Protein AF-X1DDZ6-F1 (afdb_monomer)

Structure (mmCIF, N/CA/C/O backbone):
data_AF-X1DDZ6-F1
#
_entry.id   AF-X1DDZ6-F1
#
loop_
_atom_site.group_PDB
_atom_site.id
_atom_site.type_symbol
_atom_site.label_atom_id
_atom_site.label_alt_id
_atom_site.label_comp_id
_atom_site.label_asym_id
_atom_site.label_entity_id
_atom_site.label_seq_id
_atom_site.pdbx_PDB_ins_code
_atom_site.Cartn_x
_atom_site.Cartn_y
_atom_site.Cartn_z
_atom_site.occupancy
_atom_site.B_iso_or_equiv
_atom_site.auth_seq_id
_atom_site.auth_comp_id
_atom_site.auth_asym_id
_atom_site.auth_atom_id
_atom_site.pdbx_PDB_model_num
ATOM 1 N N . ASN A 1 1 ? -0.898 -6.811 14.810 1.00 73.44 1 ASN A N 1
ATOM 2 C CA . ASN A 1 1 ? -1.294 -7.931 15.669 1.00 73.44 1 ASN A CA 1
ATOM 3 C C . ASN A 1 1 ? -2.444 -7.478 16.564 1.00 73.44 1 ASN A C 1
ATOM 5 O O . ASN A 1 1 ? -2.307 -6.422 17.171 1.00 73.44 1 ASN A O 1
ATOM 9 N N . ILE A 1 2 ? -3.571 -8.189 16.561 1.00 80.94 2 ILE A N 1
ATOM 10 C CA . ILE A 1 2 ? -4.698 -7.994 17.489 1.00 80.94 2 ILE A CA 1
ATOM 11 C C . ILE A 1 2 ? -4.825 -9.308 18.259 1.00 80.94 2 ILE A C 1
ATOM 13 O O . ILE A 1 2 ? -4.846 -10.362 17.632 1.00 80.94 2 ILE A O 1
ATOM 17 N N . ASP A 1 3 ? -4.828 -9.248 19.589 1.00 86.12 3 ASP A N 1
ATOM 18 C CA . ASP A 1 3 ? -4.951 -10.417 20.476 1.00 86.12 3 ASP A CA 1
ATOM 19 C C . ASP A 1 3 ? -3.938 -11.550 20.224 1.00 86.12 3 ASP A C 1
ATOM 21 O O . ASP A 1 3 ? -4.232 -12.728 20.400 1.00 86.12 3 ASP A O 1
ATOM 25 N N . GLY A 1 4 ? -2.717 -11.218 19.807 1.00 86.06 4 GLY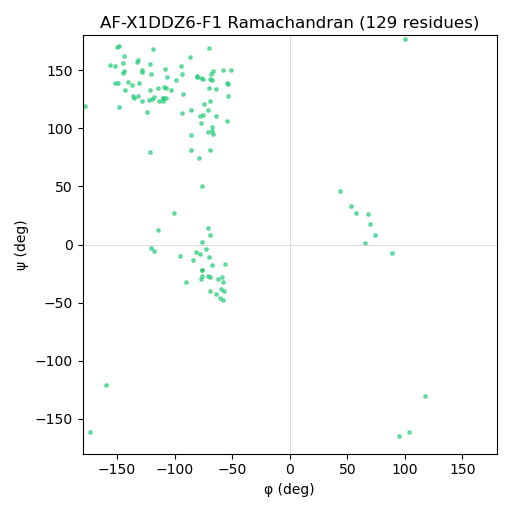 A N 1
ATOM 26 C CA . GLY A 1 4 ? -1.698 -12.216 19.469 1.00 86.06 4 GLY A CA 1
ATOM 27 C C . GLY A 1 4 ? -1.736 -12.670 18.007 1.00 86.06 4 GLY A C 1
ATOM 28 O O . GLY A 1 4 ? -0.786 -13.313 17.556 1.00 86.06 4 GLY A O 1
ATOM 29 N N . GLU A 1 5 ? -2.732 -12.262 17.211 1.00 84.50 5 GLU A N 1
ATOM 30 C CA . GLU A 1 5 ? -2.886 -12.666 15.810 1.00 84.50 5 GLU A CA 1
ATOM 31 C C . GLU A 1 5 ? -2.602 -11.561 14.776 1.00 84.50 5 GLU A C 1
ATOM 33 O O . GLU A 1 5 ? -3.064 -10.416 14.848 1.00 84.50 5 GLU A O 1
ATOM 38 N N . ASP A 1 6 ? -1.853 -11.921 13.731 1.00 82.88 6 ASP A N 1
ATOM 39 C CA . ASP A 1 6 ? -1.609 -11.050 12.581 1.00 82.88 6 ASP A CA 1
ATOM 40 C C . ASP A 1 6 ? -2.739 -11.173 11.556 1.00 82.88 6 ASP A C 1
ATOM 42 O O . ASP A 1 6 ? -2.716 -12.029 10.667 1.00 82.88 6 ASP A O 1
ATOM 46 N N . LEU A 1 7 ? -3.720 -10.275 11.669 1.00 82.81 7 LEU A N 1
ATOM 47 C CA . LEU A 1 7 ? -4.864 -10.203 10.755 1.00 82.81 7 LEU A CA 1
ATOM 48 C C . LEU A 1 7 ? -4.470 -9.723 9.348 1.00 82.81 7 LEU A C 1
ATOM 50 O O . LEU A 1 7 ? -4.961 -10.236 8.343 1.00 82.81 7 LEU A O 1
ATOM 54 N N . ILE A 1 8 ? -3.569 -8.739 9.276 1.00 85.62 8 ILE A N 1
ATOM 55 C CA . ILE A 1 8 ? -3.038 -8.153 8.042 1.00 85.62 8 ILE A CA 1
ATOM 56 C C . ILE A 1 8 ? -1.528 -8.032 8.220 1.00 85.62 8 ILE A C 1
ATOM 58 O O . ILE A 1 8 ? -1.064 -7.452 9.199 1.00 85.62 8 ILE A O 1
ATOM 62 N N . SER A 1 9 ? -0.769 -8.591 7.283 1.00 83.31 9 SER A N 1
ATOM 63 C CA . SER A 1 9 ? 0.688 -8.537 7.293 1.00 83.31 9 SER A CA 1
ATOM 64 C C . SER A 1 9 ? 1.204 -8.549 5.864 1.00 83.31 9 SER A C 1
ATOM 66 O O . SER A 1 9 ? 0.678 -9.278 5.015 1.00 83.31 9 SER A O 1
ATOM 68 N N . ASP A 1 10 ? 2.217 -7.730 5.605 1.00 85.12 10 ASP A N 1
ATOM 69 C CA . ASP A 1 10 ? 2.905 -7.738 4.326 1.00 85.12 10 ASP A CA 1
ATOM 70 C C . ASP A 1 10 ? 3.698 -9.044 4.172 1.00 85.12 10 ASP A C 1
ATOM 72 O O . ASP A 1 10 ? 4.229 -9.587 5.143 1.00 85.12 10 ASP A O 1
ATOM 76 N N . PRO A 1 11 ? 3.822 -9.573 2.947 1.00 82.31 11 PRO A N 1
ATOM 77 C CA . PRO A 1 11 ? 4.400 -10.892 2.728 1.00 82.31 11 PRO A CA 1
ATOM 78 C C . PRO A 1 11 ? 5.927 -10.924 2.938 1.00 82.31 11 PRO A C 1
ATOM 80 O O . PRO A 1 11 ? 6.524 -11.997 2.876 1.00 82.31 11 PRO A O 1
ATOM 83 N N . GLY A 1 12 ? 6.566 -9.781 3.205 1.00 78.56 12 GLY A N 1
ATOM 84 C CA . GLY A 1 12 ? 8.011 -9.639 3.374 1.00 78.56 12 GLY A CA 1
ATOM 85 C C . GLY A 1 12 ? 8.674 -9.008 2.150 1.00 78.56 12 GLY A C 1
ATOM 86 O O . GLY A 1 12 ? 8.023 -8.358 1.339 1.00 78.56 12 GLY A O 1
ATOM 87 N N . THR A 1 13 ? 9.989 -9.177 2.017 1.00 67.56 13 THR A N 1
ATOM 88 C CA . THR A 1 13 ? 10.800 -8.434 1.031 1.00 67.56 13 THR A CA 1
ATOM 89 C C . THR A 1 13 ? 11.492 -9.319 -0.011 1.00 67.56 13 THR A C 1
ATOM 91 O O . THR A 1 13 ? 12.087 -8.787 -0.951 1.00 67.56 13 THR A O 1
ATOM 94 N N . TYR A 1 14 ? 11.408 -10.654 0.129 1.00 71.62 14 TYR A N 1
ATOM 95 C CA . TYR A 1 14 ? 12.023 -11.655 -0.764 1.00 71.62 14 TYR A CA 1
ATOM 96 C C . TYR A 1 14 ? 13.472 -11.289 -1.158 1.00 71.62 14 TYR A C 1
ATOM 98 O O . TYR A 1 14 ? 13.859 -11.279 -2.329 1.00 71.62 14 TYR A O 1
ATOM 106 N N . VAL A 1 15 ? 14.271 -10.893 -0.163 1.00 69.25 15 VAL A N 1
ATOM 107 C CA . VAL A 1 15 ? 15.664 -10.446 -0.329 1.00 69.25 15 VAL A CA 1
ATOM 108 C C . VAL A 1 15 ? 16.658 -11.618 -0.315 1.00 69.25 15 VAL A C 1
ATOM 110 O O . VAL A 1 15 ? 16.347 -12.715 0.147 1.00 69.25 15 VAL A O 1
ATOM 113 N N . TYR A 1 16 ? 17.868 -11.364 -0.835 1.00 62.94 16 TYR A N 1
ATOM 114 C CA . TYR A 1 16 ? 19.034 -12.270 -0.831 1.00 62.94 16 TYR A CA 1
ATOM 115 C C . TYR A 1 16 ? 18.926 -13.544 -1.685 1.00 62.94 16 TYR A C 1
ATOM 117 O O . TYR A 1 16 ? 19.602 -14.536 -1.433 1.00 62.94 16 TYR A O 1
ATOM 125 N N . THR A 1 17 ? 18.112 -13.528 -2.741 1.00 64.56 17 THR A N 1
ATOM 126 C CA . THR A 1 17 ? 18.050 -14.616 -3.735 1.00 64.56 17 THR A CA 1
ATOM 127 C C . THR A 1 17 ? 18.127 -14.027 -5.146 1.00 64.56 17 THR A C 1
ATOM 129 O O . THR A 1 17 ? 17.482 -13.003 -5.390 1.00 64.56 17 THR A O 1
ATOM 132 N N . PRO A 1 18 ? 18.872 -14.629 -6.098 1.00 74.44 18 PRO A N 1
ATOM 133 C CA . PRO A 1 18 ? 19.007 -14.123 -7.468 1.00 74.44 18 PRO A CA 1
ATOM 134 C C . PRO A 1 18 ? 17.755 -14.411 -8.319 1.00 74.44 18 PRO A C 1
ATOM 136 O O . PRO A 1 18 ? 17.840 -14.938 -9.422 1.00 74.44 18 PRO A O 1
ATOM 139 N N . LEU A 1 19 ? 16.568 -14.070 -7.810 1.00 86.12 19 LEU A N 1
ATOM 140 C CA . LEU A 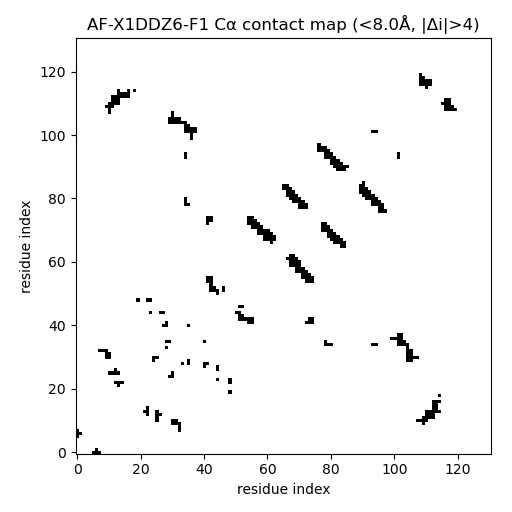1 19 ? 15.282 -14.252 -8.488 1.00 86.12 19 LEU A CA 1
ATOM 141 C C . LEU A 1 19 ? 14.571 -12.893 -8.638 1.00 86.12 19 LEU A C 1
ATOM 143 O O . LEU A 1 19 ? 13.666 -12.578 -7.861 1.00 86.12 19 LEU A O 1
ATOM 147 N N . PRO A 1 20 ? 14.957 -12.070 -9.635 1.00 86.25 20 PRO A N 1
ATOM 148 C CA . PRO A 1 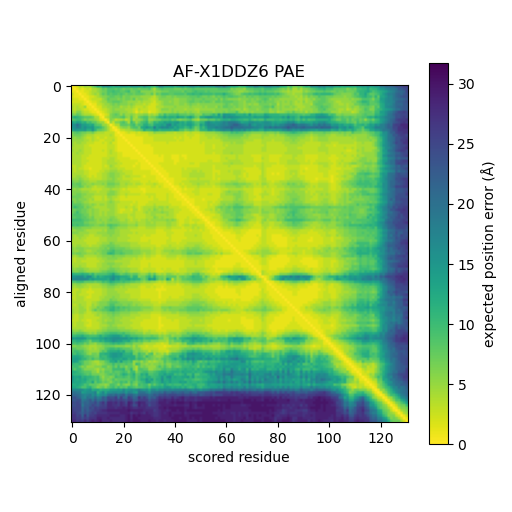20 ? 14.429 -10.715 -9.815 1.00 86.25 20 PRO A CA 1
ATOM 149 C C . PRO A 1 20 ? 12.909 -10.646 -9.971 1.00 86.25 20 PRO A C 1
ATOM 151 O O . PRO A 1 20 ? 12.275 -9.767 -9.393 1.00 86.25 20 PRO A O 1
ATOM 154 N N . ALA A 1 21 ? 12.321 -11.592 -10.710 1.00 87.75 21 ALA A N 1
ATOM 155 C CA . ALA A 1 21 ? 10.876 -11.656 -10.919 1.00 87.75 21 ALA A CA 1
ATOM 156 C C . ALA A 1 21 ? 10.125 -11.817 -9.592 1.00 87.75 21 ALA A C 1
ATOM 158 O O . ALA A 1 21 ? 9.207 -11.055 -9.304 1.00 87.75 21 ALA A O 1
ATOM 159 N N . ARG A 1 22 ? 10.592 -12.734 -8.736 1.00 85.75 22 ARG A N 1
ATOM 160 C CA . ARG A 1 22 ? 10.027 -12.939 -7.402 1.00 85.75 22 ARG A CA 1
ATOM 161 C C . ARG A 1 22 ? 10.208 -11.716 -6.522 1.00 85.75 22 ARG A C 1
ATOM 163 O O . ARG A 1 22 ? 9.263 -11.282 -5.888 1.00 85.75 22 ARG A O 1
ATOM 170 N N . ARG A 1 23 ? 11.376 -11.076 -6.539 1.00 87.44 23 ARG A N 1
ATOM 171 C CA . ARG A 1 23 ? 11.561 -9.830 -5.787 1.00 87.44 23 ARG A CA 1
ATOM 172 C C . ARG A 1 23 ? 10.590 -8.731 -6.236 1.00 87.44 23 ARG A C 1
ATOM 174 O O . ARG A 1 23 ? 10.073 -7.998 -5.398 1.00 87.44 23 ARG A O 1
ATOM 181 N N . ASN A 1 24 ? 10.306 -8.632 -7.533 1.00 89.81 24 ASN A N 1
ATOM 182 C CA . ASN A 1 24 ? 9.316 -7.688 -8.047 1.00 89.81 24 ASN A CA 1
ATOM 183 C C . ASN A 1 24 ? 7.874 -8.047 -7.655 1.00 89.81 24 ASN A C 1
ATOM 185 O O . ASN A 1 24 ? 7.079 -7.129 -7.488 1.00 89.81 24 ASN A O 1
ATOM 189 N N . GLU A 1 25 ? 7.541 -9.326 -7.433 1.00 89.50 25 GLU A N 1
ATOM 190 C CA . GLU A 1 25 ? 6.254 -9.701 -6.827 1.00 89.50 25 GLU A CA 1
ATOM 191 C C . GLU A 1 25 ? 6.115 -9.041 -5.450 1.00 89.50 25 GLU A C 1
ATOM 193 O O . GLU A 1 25 ? 5.122 -8.373 -5.210 1.00 89.50 25 GLU A O 1
ATOM 198 N N . TYR A 1 26 ? 7.127 -9.104 -4.581 1.00 88.75 26 TYR A N 1
ATOM 199 C CA . TYR A 1 26 ? 7.053 -8.530 -3.227 1.00 88.75 26 TYR A CA 1
ATOM 200 C C . TYR A 1 26 ? 7.199 -6.999 -3.193 1.00 88.75 26 TYR A C 1
ATOM 202 O O . TYR A 1 26 ? 6.660 -6.372 -2.294 1.00 88.75 26 TYR A O 1
ATOM 210 N N . ARG A 1 27 ? 7.885 -6.384 -4.170 1.00 88.44 27 ARG A N 1
ATOM 211 C CA . ARG A 1 27 ? 7.958 -4.911 -4.327 1.00 88.44 27 ARG A CA 1
ATOM 212 C C . ARG A 1 27 ? 6.686 -4.298 -4.912 1.00 88.44 27 ARG A C 1
ATOM 214 O O . ARG A 1 27 ? 6.494 -3.089 -4.821 1.00 88.44 27 ARG A O 1
ATOM 221 N N . SER A 1 28 ? 5.885 -5.102 -5.602 1.00 91.12 28 SER A N 1
ATOM 222 C CA . SER A 1 28 ? 4.668 -4.646 -6.259 1.00 91.12 28 SER A CA 1
ATOM 223 C C . SER A 1 28 ? 3.625 -4.232 -5.229 1.00 91.12 28 SER A C 1
ATOM 225 O O . SER A 1 28 ? 3.381 -4.935 -4.247 1.00 91.12 28 SER A O 1
ATOM 227 N N . VAL A 1 29 ? 2.886 -3.164 -5.530 1.00 90.25 29 VAL A N 1
ATOM 228 C CA . VAL A 1 29 ? 1.692 -2.752 -4.774 1.00 90.25 29 VAL A CA 1
ATOM 229 C C . VAL A 1 29 ? 0.647 -3.874 -4.687 1.00 90.25 29 VAL A C 1
ATOM 231 O O . VAL A 1 29 ? -0.254 -3.846 -3.846 1.00 90.25 29 VAL A O 1
ATOM 234 N N . LYS A 1 30 ? 0.753 -4.897 -5.549 1.00 91.38 30 LYS A N 1
ATOM 235 C CA . LYS A 1 30 ? -0.096 -6.089 -5.515 1.00 91.38 30 LYS A CA 1
ATOM 236 C C . LYS A 1 30 ? -0.005 -6.846 -4.191 1.00 91.38 30 LYS A C 1
ATOM 238 O O . LYS A 1 30 ? -0.995 -7.459 -3.788 1.00 91.38 30 LYS A O 1
ATOM 243 N N . SER A 1 31 ? 1.131 -6.733 -3.523 1.00 89.25 31 SER A N 1
ATOM 244 C CA . SER A 1 31 ? 1.526 -7.532 -2.363 1.00 89.25 31 SER A CA 1
ATOM 245 C C . SER A 1 31 ? 1.227 -6.875 -1.030 1.00 89.25 31 SER A C 1
ATOM 247 O O . SER A 1 31 ? 1.311 -7.536 -0.003 1.00 89.25 31 SER A O 1
ATOM 249 N N . HIS A 1 32 ? 0.841 -5.602 -1.051 1.00 88.81 32 HIS A N 1
ATOM 250 C CA . HIS A 1 32 ? 0.618 -4.806 0.144 1.00 88.81 32 HIS A CA 1
ATOM 251 C C . HIS A 1 32 ? -0.870 -4.547 0.369 1.00 88.81 32 HIS A C 1
ATOM 253 O O . HIS A 1 32 ? -1.669 -4.458 -0.573 1.00 88.81 32 HIS A O 1
ATOM 259 N N . PHE A 1 33 ? -1.245 -4.381 1.635 1.00 90.38 33 PHE A N 1
ATOM 260 C CA . PHE A 1 33 ? -2.599 -3.996 2.022 1.00 90.38 33 PHE A CA 1
ATOM 261 C C . PHE A 1 33 ? -2.815 -2.486 1.836 1.00 90.38 33 PHE A C 1
ATOM 263 O O . PHE A 1 33 ? -2.850 -1.709 2.785 1.00 90.38 33 PHE A O 1
ATOM 270 N N . THR A 1 34 ? -2.955 -2.048 0.588 1.00 89.81 34 THR A N 1
ATOM 271 C CA . THR A 1 34 ? -3.022 -0.628 0.198 1.00 89.81 34 THR A CA 1
ATOM 272 C C . THR A 1 34 ? -3.994 -0.435 -0.973 1.00 89.81 34 THR A C 1
ATOM 274 O O . THR A 1 34 ? -4.151 -1.377 -1.765 1.00 89.81 34 THR A O 1
ATOM 277 N N . PRO A 1 35 ? -4.687 0.718 -1.114 1.00 90.94 35 PRO A N 1
ATOM 278 C CA . PRO A 1 35 ? -5.577 0.911 -2.245 1.00 90.94 35 PRO A CA 1
ATOM 279 C C . PRO A 1 35 ? -4.762 1.030 -3.526 1.00 90.94 35 PRO A C 1
ATOM 281 O O . PRO A 1 35 ? -3.694 1.650 -3.557 1.00 90.94 35 PRO A O 1
ATOM 284 N N . ARG A 1 36 ? -5.286 0.457 -4.609 1.00 91.44 36 ARG A N 1
ATOM 285 C CA . ARG A 1 36 ? -4.628 0.486 -5.916 1.00 91.44 36 ARG A CA 1
ATOM 286 C C . ARG A 1 36 ? -5.625 0.421 -7.060 1.00 91.44 36 ARG A C 1
ATOM 288 O O . ARG A 1 36 ? -6.679 -0.207 -6.950 1.00 91.44 36 ARG A O 1
ATOM 295 N N . PHE A 1 37 ? -5.227 0.965 -8.203 1.00 90.88 37 PHE A N 1
ATOM 296 C CA . PHE A 1 37 ? -5.907 0.678 -9.459 1.00 90.88 37 PHE A CA 1
ATOM 297 C C . PHE A 1 37 ? -5.502 -0.702 -9.999 1.00 90.88 37 PHE A C 1
ATOM 299 O O . PHE A 1 37 ? -4.332 -1.090 -9.893 1.00 90.88 37 PHE A O 1
ATOM 306 N N . PRO A 1 38 ? -6.429 -1.451 -10.621 1.00 89.06 38 PRO A N 1
ATOM 307 C CA . PRO A 1 38 ? -6.106 -2.716 -11.270 1.00 89.06 38 PRO A CA 1
ATOM 308 C C . PRO A 1 38 ? -4.968 -2.579 -12.293 1.00 89.06 38 PRO A C 1
ATOM 310 O O . PRO A 1 38 ? -5.007 -1.737 -13.189 1.00 89.06 38 PRO A O 1
ATOM 313 N N . GLY A 1 39 ? -3.946 -3.431 -12.164 1.00 88.38 39 GLY A N 1
ATOM 314 C CA . GLY A 1 39 ? -2.844 -3.518 -13.127 1.00 88.38 39 GLY A CA 1
ATOM 315 C C . GLY A 1 39 ? -1.895 -2.315 -13.155 1.00 88.38 39 GLY A C 1
ATOM 316 O O . GLY A 1 39 ? -1.177 -2.152 -14.141 1.00 88.38 39 GLY A O 1
ATOM 317 N N . LYS A 1 40 ? -1.890 -1.468 -12.118 1.00 89.12 40 LYS A N 1
ATOM 318 C CA . LYS A 1 40 ? -1.013 -0.293 -12.037 1.00 89.12 40 LYS A CA 1
ATOM 319 C C . LYS A 1 40 ? -0.117 -0.355 -10.808 1.00 89.12 40 LYS A C 1
ATOM 321 O O . LYS A 1 40 ? -0.598 -0.616 -9.712 1.00 89.12 40 LYS A O 1
ATOM 326 N N . GLU A 1 41 ? 1.164 -0.087 -11.027 1.00 91.94 41 GLU A N 1
ATOM 327 C CA . GLU A 1 41 ? 2.139 0.178 -9.972 1.00 91.94 41 GLU A CA 1
ATOM 328 C C . GLU A 1 41 ? 2.238 1.691 -9.737 1.00 91.94 41 GLU A C 1
ATOM 330 O O . GLU A 1 41 ? 2.097 2.460 -10.696 1.00 91.94 41 GLU A O 1
ATOM 335 N N . PRO A 1 42 ? 2.481 2.132 -8.493 1.00 90.12 42 PRO A N 1
ATOM 336 C CA . PRO A 1 42 ? 2.730 3.536 -8.193 1.00 90.12 42 PRO A CA 1
ATOM 337 C C . PRO A 1 42 ? 4.099 4.017 -8.705 1.00 90.12 42 PRO A C 1
ATOM 339 O O . PRO A 1 42 ? 4.214 5.194 -9.021 1.00 90.12 42 PRO A O 1
ATOM 342 N N . ALA A 1 43 ? 5.089 3.123 -8.835 1.00 89.50 43 ALA A N 1
ATOM 343 C CA . ALA A 1 43 ? 6.444 3.411 -9.324 1.00 89.50 43 ALA A CA 1
ATOM 344 C C . ALA A 1 43 ? 6.899 2.381 -10.378 1.00 89.50 43 ALA A C 1
ATOM 346 O O . ALA A 1 43 ? 6.402 1.249 -10.400 1.00 89.50 43 ALA A O 1
ATOM 347 N N . ASP A 1 44 ? 7.856 2.743 -11.240 1.00 90.25 44 ASP A N 1
ATOM 348 C CA . ASP A 1 44 ? 8.379 1.845 -12.276 1.00 90.25 44 ASP A CA 1
ATOM 349 C C . ASP A 1 44 ? 9.322 0.761 -11.712 1.00 90.25 44 ASP A C 1
ATOM 351 O O . ASP A 1 44 ? 10.449 1.018 -11.279 1.00 90.25 44 ASP A O 1
ATOM 355 N N . LEU A 1 45 ? 8.865 -0.495 -11.760 1.00 90.44 45 LEU A N 1
ATOM 356 C CA . LEU A 1 45 ? 9.635 -1.676 -11.350 1.00 90.44 45 LEU A CA 1
ATOM 357 C C . LEU A 1 45 ? 10.682 -2.124 -12.391 1.00 90.44 45 LEU A C 1
ATOM 359 O O . LEU A 1 45 ? 11.476 -3.027 -12.102 1.00 90.44 45 LEU A O 1
ATOM 363 N N . SER A 1 46 ? 10.685 -1.535 -13.591 1.00 90.38 46 SER A N 1
ATOM 364 C CA . SER A 1 46 ? 11.589 -1.878 -14.696 1.00 90.38 46 SER A CA 1
ATOM 365 C C . SER A 1 46 ? 12.950 -1.180 -14.623 1.00 90.38 46 SER A C 1
ATOM 367 O O . SER A 1 46 ? 13.905 -1.644 -15.244 1.00 90.38 46 SER A O 1
ATOM 369 N N . LEU A 1 47 ? 13.096 -0.158 -13.771 1.00 90.56 47 LEU A N 1
ATOM 370 C CA . LEU A 1 47 ? 14.345 0.594 -13.549 1.00 90.56 47 LEU A CA 1
ATOM 371 C C . LEU A 1 47 ? 15.454 -0.208 -12.847 1.00 90.56 47 LEU A C 1
ATOM 373 O O . LEU A 1 47 ? 16.495 0.331 -12.465 1.00 90.56 47 LEU A O 1
ATOM 377 N N . GLY A 1 48 ? 15.227 -1.504 -12.670 1.00 88.75 48 GLY A N 1
ATOM 378 C CA . GLY A 1 48 ? 16.11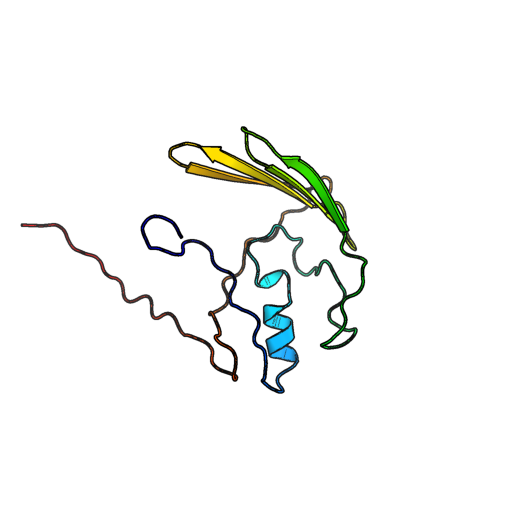4 -2.424 -12.001 1.00 88.75 48 GLY A CA 1
ATOM 379 C C . GLY A 1 48 ? 15.696 -2.715 -10.565 1.00 88.75 48 GLY A C 1
ATOM 380 O O . GLY A 1 48 ? 14.722 -2.218 -9.997 1.00 88.75 48 GLY A O 1
ATOM 381 N N . LEU A 1 49 ? 16.471 -3.604 -9.965 1.00 86.94 49 LEU A N 1
ATOM 382 C CA . LEU A 1 49 ? 16.210 -4.142 -8.640 1.00 86.94 49 LEU A CA 1
ATOM 383 C C . LE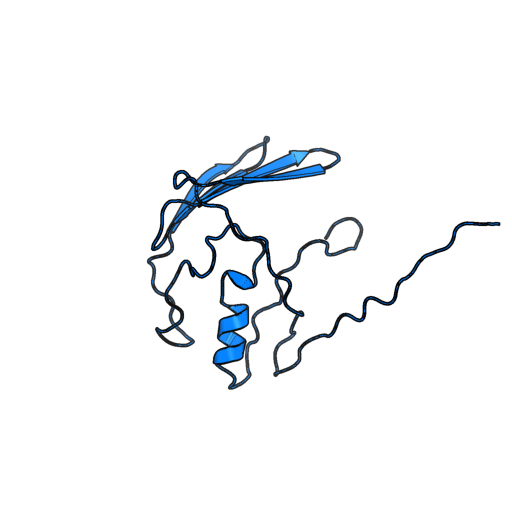U A 1 49 ? 16.556 -3.162 -7.506 1.00 86.94 49 LEU A C 1
ATOM 385 O O . LEU A 1 49 ? 16.045 -3.291 -6.396 1.00 86.94 49 LEU A O 1
ATOM 389 N N . PHE A 1 50 ? 17.421 -2.190 -7.765 1.00 86.50 50 PHE A N 1
ATOM 390 C CA . PHE A 1 50 ? 17.950 -1.276 -6.747 1.00 86.50 50 PHE A CA 1
ATOM 391 C C . PHE A 1 50 ? 17.506 0.171 -6.957 1.00 86.50 50 PHE A C 1
ATOM 393 O O . PHE A 1 50 ? 18.033 1.076 -6.321 1.00 86.50 50 PHE A O 1
ATOM 400 N N . ARG A 1 51 ? 16.526 0.384 -7.840 1.00 87.56 51 ARG A N 1
ATOM 401 C CA . ARG A 1 51 ? 15.957 1.693 -8.133 1.00 87.56 51 ARG A CA 1
ATOM 402 C C . ARG A 1 51 ? 14.440 1.591 -8.226 1.00 87.56 51 ARG A C 1
ATOM 404 O O . ARG A 1 51 ? 13.906 0.648 -8.807 1.00 87.56 51 ARG A O 1
ATOM 411 N N . LEU A 1 52 ? 13.775 2.566 -7.629 1.00 86.56 52 LEU A N 1
ATOM 412 C CA . LEU A 1 52 ? 12.413 2.978 -7.938 1.00 86.56 52 LEU A CA 1
ATOM 413 C C . LEU A 1 52 ? 12.512 4.443 -8.359 1.00 86.56 52 LEU A C 1
ATOM 415 O O . LEU A 1 52 ? 13.412 5.152 -7.898 1.00 86.56 52 LEU A O 1
ATOM 419 N N . ASP A 1 53 ? 11.657 4.876 -9.276 1.00 88.81 53 ASP A N 1
ATOM 420 C CA . ASP A 1 53 ? 11.521 6.306 -9.518 1.00 88.81 53 ASP A CA 1
ATOM 421 C C . ASP A 1 53 ? 10.840 6.992 -8.326 1.00 88.81 53 ASP A C 1
ATOM 423 O O . ASP A 1 53 ? 10.320 6.356 -7.410 1.00 88.81 53 ASP A O 1
ATOM 427 N N . ASP A 1 54 ? 10.870 8.316 -8.352 1.00 89.00 54 ASP A N 1
ATOM 428 C CA . ASP A 1 54 ? 10.241 9.170 -7.351 1.00 89.00 54 ASP A CA 1
ATOM 429 C C . ASP A 1 54 ? 8.890 9.710 -7.865 1.00 89.00 54 ASP A C 1
ATOM 431 O O . ASP A 1 54 ? 8.468 10.813 -7.520 1.00 89.00 54 ASP A O 1
ATOM 435 N N . THR A 1 55 ? 8.225 8.970 -8.767 1.00 89.69 55 THR A N 1
ATOM 436 C CA . THR A 1 55 ? 6.922 9.383 -9.321 1.00 89.69 55 THR A CA 1
ATOM 437 C C . THR A 1 55 ? 5.786 9.141 -8.338 1.00 89.69 55 THR A C 1
ATOM 439 O O . THR A 1 55 ? 4.815 9.895 -8.331 1.00 89.69 55 THR A O 1
ATOM 442 N N . ALA A 1 56 ? 5.932 8.131 -7.477 1.00 91.19 56 ALA A N 1
ATOM 443 C CA . ALA A 1 56 ? 5.027 7.876 -6.373 1.00 91.19 56 ALA A CA 1
ATOM 444 C C . ALA A 1 56 ? 5.202 8.949 -5.290 1.00 91.19 56 ALA A C 1
ATOM 446 O O . ALA A 1 56 ? 6.249 9.050 -4.652 1.00 91.19 56 ALA A O 1
ATOM 447 N N . LYS A 1 57 ? 4.158 9.737 -5.062 1.00 93.38 57 LYS A N 1
ATOM 448 C CA . LYS A 1 57 ? 4.091 10.791 -4.051 1.00 93.38 57 LYS A CA 1
ATOM 449 C C . LYS A 1 57 ? 2.946 10.521 -3.091 1.00 93.38 57 LYS A C 1
ATOM 451 O O . LYS A 1 57 ? 1.980 9.840 -3.431 1.00 93.38 57 LYS A O 1
ATOM 456 N N . ALA A 1 58 ? 3.053 11.063 -1.888 1.00 94.69 58 ALA A N 1
ATOM 457 C CA . ALA A 1 58 ? 2.030 10.922 -0.871 1.00 94.69 58 ALA A CA 1
ATOM 458 C C . ALA A 1 58 ? 1.920 12.182 -0.022 1.00 94.69 58 ALA A C 1
ATOM 460 O O . ALA A 1 58 ? 2.867 12.958 0.100 1.00 94.69 58 ALA A O 1
ATOM 461 N N . GLU A 1 59 ? 0.750 12.352 0.573 1.00 97.44 59 GLU A N 1
ATOM 462 C CA . GLU A 1 59 ? 0.430 13.455 1.459 1.00 97.44 59 GLU A CA 1
ATOM 463 C C . GLU A 1 59 ? -0.474 12.954 2.585 1.00 97.44 59 GLU A C 1
ATOM 465 O O . GLU A 1 59 ? -1.454 12.239 2.350 1.00 97.44 59 GLU A O 1
ATOM 470 N N . CYS A 1 60 ? -0.132 13.336 3.813 1.00 98.12 60 CYS A N 1
ATOM 471 C CA . CYS A 1 60 ? -1.003 13.187 4.968 1.00 98.12 60 CYS A CA 1
ATOM 472 C C . CYS A 1 60 ? -1.926 14.407 5.021 1.00 98.12 60 CYS A C 1
ATOM 474 O O . CYS A 1 60 ? -1.447 15.527 5.179 1.00 98.12 60 CYS A O 1
ATOM 476 N N . LEU A 1 61 ? -3.229 14.190 4.857 1.00 98.19 61 LEU A N 1
ATOM 477 C CA . LEU A 1 61 ? -4.241 15.250 4.868 1.00 98.19 61 LEU A CA 1
ATOM 478 C C . LEU A 1 61 ? -4.781 15.490 6.280 1.00 98.19 61 LEU A C 1
ATOM 480 O O . LEU A 1 61 ? -5.138 16.612 6.626 1.00 98.19 61 LEU A O 1
ATOM 484 N N . TYR A 1 62 ? -4.836 14.433 7.090 1.00 98.38 62 TYR A N 1
ATOM 485 C CA . TYR A 1 62 ? -5.237 14.486 8.489 1.00 98.38 62 TYR A CA 1
ATOM 486 C C . TYR A 1 62 ? -4.555 13.367 9.274 1.00 98.38 62 TYR A C 1
ATOM 488 O O . TYR A 1 62 ? -4.481 12.226 8.812 1.00 98.38 62 TYR A O 1
ATOM 496 N N . PHE A 1 63 ? -4.105 13.687 10.481 1.00 97.81 63 PHE A N 1
ATOM 497 C CA . PHE A 1 63 ? -3.671 12.714 11.473 1.00 97.81 63 PHE A CA 1
ATOM 498 C C . PHE A 1 63 ? -3.985 13.269 12.861 1.00 97.81 63 PHE A C 1
ATOM 500 O O . PHE A 1 63 ? -3.478 14.331 13.226 1.00 97.81 63 PHE A O 1
ATOM 507 N N . GLY A 1 64 ? -4.834 12.579 13.613 1.00 96.31 64 GLY A N 1
ATOM 508 C CA . GLY A 1 64 ? -5.330 13.062 14.897 1.00 96.31 64 GLY A CA 1
ATOM 509 C C . GLY A 1 64 ? -6.169 12.023 15.630 1.00 96.31 64 GLY A C 1
ATOM 510 O O . GLY A 1 64 ? -6.098 10.831 15.337 1.00 96.31 64 GLY A O 1
ATOM 511 N N . GLU A 1 65 ? -6.963 12.485 16.594 1.00 94.19 65 GLU A N 1
ATOM 512 C CA . GLU A 1 65 ? -7.758 11.616 17.473 1.00 94.19 65 GLU A CA 1
ATOM 513 C C . GLU A 1 65 ? -8.802 10.783 16.716 1.00 94.19 65 GLU A C 1
ATOM 515 O O . GLU A 1 65 ? -9.086 9.656 17.110 1.00 94.19 65 GLU A O 1
ATOM 520 N N . GLU A 1 66 ? -9.325 11.289 15.596 1.00 91.12 66 GLU A N 1
ATOM 521 C CA . GLU A 1 66 ? -10.303 10.571 14.764 1.00 91.12 66 GLU A CA 1
ATOM 522 C C . GLU A 1 66 ? -9.642 9.548 13.819 1.00 91.12 66 GLU A C 1
ATOM 524 O O . GLU A 1 66 ? -10.321 8.760 13.157 1.00 91.12 66 GLU A O 1
ATOM 529 N N . GLY A 1 67 ? -8.306 9.529 13.765 1.00 96.44 67 GLY A N 1
ATOM 530 C CA . GLY A 1 67 ? -7.517 8.609 12.957 1.00 96.44 67 GLY A CA 1
ATOM 531 C C . GLY A 1 67 ? -6.674 9.315 11.899 1.00 96.44 67 GLY A C 1
ATOM 532 O O . GLY A 1 67 ? -5.914 10.237 12.196 1.00 96.44 67 GLY A O 1
ATOM 533 N N . PHE A 1 68 ? -6.752 8.839 10.657 1.00 98.25 68 PHE A N 1
ATOM 534 C CA . PHE A 1 68 ? -5.862 9.245 9.569 1.00 98.25 68 PHE A CA 1
ATOM 535 C C . PHE A 1 68 ? -6.603 9.394 8.243 1.00 98.25 68 PHE A C 1
ATOM 537 O O . PHE A 1 68 ? -7.405 8.536 7.875 1.00 98.25 68 PHE A O 1
ATOM 544 N N . VAL A 1 69 ? -6.246 10.425 7.477 1.00 98.25 69 VAL A N 1
ATOM 545 C CA . VAL A 1 69 ? -6.575 10.549 6.055 1.00 98.25 69 VAL A CA 1
ATOM 546 C C . VAL A 1 69 ? -5.296 10.838 5.288 1.00 98.25 69 VAL A C 1
ATOM 548 O O . VAL A 1 69 ? -4.613 11.832 5.535 1.00 98.25 69 VAL A O 1
ATOM 551 N N . GLY A 1 70 ? -4.995 9.993 4.312 1.00 97.62 70 GLY A N 1
ATOM 552 C CA . GLY A 1 70 ? -3.875 10.193 3.408 1.00 97.62 70 GLY A CA 1
ATOM 553 C C . GLY A 1 70 ? -4.281 10.000 1.965 1.00 97.62 70 GLY A C 1
ATOM 554 O O . GLY A 1 70 ? -5.262 9.319 1.654 1.00 97.62 70 GLY A O 1
ATOM 555 N N . ARG A 1 71 ? -3.477 10.570 1.076 1.00 96.00 71 ARG A N 1
ATOM 556 C CA . ARG A 1 71 ? -3.534 10.263 -0.346 1.00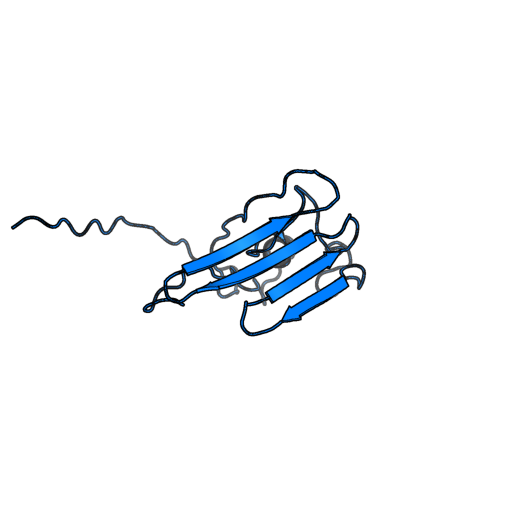 96.00 71 ARG A CA 1
ATOM 557 C C . ARG A 1 71 ? -2.164 9.909 -0.880 1.00 96.00 71 ARG A C 1
ATOM 559 O O . ARG A 1 71 ? -1.156 10.450 -0.432 1.00 96.00 71 ARG A O 1
ATOM 566 N N . HIS A 1 72 ? -2.140 9.034 -1.871 1.00 93.75 72 HIS A N 1
ATOM 567 C CA . HIS A 1 72 ? -0.963 8.801 -2.696 1.00 93.75 72 HIS 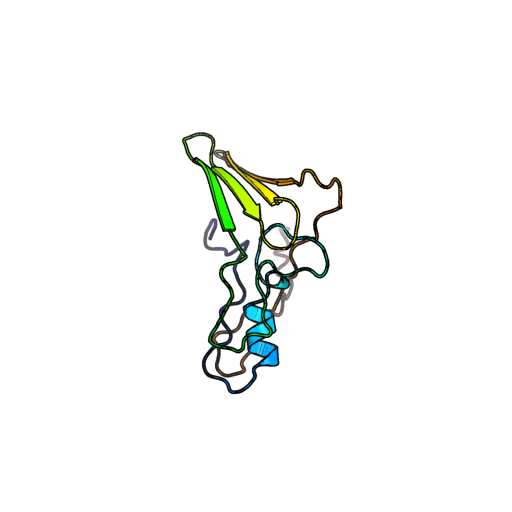A CA 1
ATOM 568 C C . HIS A 1 72 ? -1.325 8.898 -4.170 1.00 93.75 72 HIS A C 1
ATOM 570 O O . HIS A 1 72 ? -2.465 8.652 -4.570 1.00 93.75 72 HIS A O 1
ATOM 576 N N . TRP A 1 73 ? -0.361 9.308 -4.978 1.00 91.50 73 TRP A N 1
ATOM 577 C CA . TRP A 1 73 ? -0.499 9.389 -6.422 1.00 91.50 73 TRP A CA 1
ATOM 578 C C . TRP A 1 73 ? 0.814 9.011 -7.094 1.00 91.50 73 TRP A C 1
ATOM 580 O O . TRP A 1 73 ? 1.874 8.986 -6.481 1.00 91.50 73 TRP A O 1
ATOM 590 N N . GLY A 1 74 ? 0.718 8.700 -8.375 1.00 85.94 74 GLY A N 1
ATOM 591 C CA . GLY A 1 74 ? 1.848 8.390 -9.240 1.00 85.94 74 GLY A CA 1
ATOM 592 C C . GLY A 1 74 ? 1.391 8.600 -10.673 1.00 85.94 74 GLY A C 1
ATOM 593 O O . GLY A 1 74 ? 0.842 9.647 -11.004 1.00 85.94 74 GLY A O 1
ATOM 594 N N . ASN A 1 75 ? 1.459 7.564 -11.504 1.00 69.94 75 ASN A N 1
ATOM 595 C CA . ASN A 1 75 ? 0.996 7.611 -12.901 1.00 69.94 75 ASN A CA 1
ATOM 596 C C . ASN A 1 75 ? -0.543 7.675 -13.091 1.00 69.94 75 ASN A C 1
ATOM 598 O O . ASN A 1 75 ? -1.051 7.392 -14.184 1.00 69.94 75 ASN A O 1
ATOM 602 N N . LYS A 1 76 ? -1.312 7.969 -12.034 1.00 78.81 76 LYS A N 1
ATOM 603 C CA . LYS A 1 76 ? -2.784 7.991 -12.012 1.00 78.81 76 LYS A CA 1
ATOM 604 C C . LYS A 1 76 ? -3.322 9.038 -11.039 1.00 78.81 76 LYS A C 1
ATOM 606 O O . LYS A 1 76 ? -2.572 9.606 -10.252 1.00 78.81 76 LYS A O 1
ATOM 611 N N . SER A 1 77 ? -4.637 9.246 -11.111 1.00 87.50 77 SER A N 1
ATOM 612 C CA . SER A 1 77 ? -5.393 10.070 -10.172 1.00 87.50 77 SER A CA 1
ATOM 613 C C . SER A 1 77 ? -5.104 9.679 -8.719 1.00 87.50 77 SER A C 1
ATOM 615 O O . SER A 1 77 ? -4.849 8.500 -8.456 1.00 87.50 77 SER A O 1
ATOM 617 N N . PRO A 1 78 ? -5.184 10.630 -7.775 1.00 92.56 78 PRO A N 1
ATOM 618 C CA . PRO A 1 78 ? -4.972 10.341 -6.367 1.00 92.56 78 PRO A CA 1
ATOM 619 C C . PRO A 1 78 ? -5.873 9.215 -5.847 1.00 92.56 78 PRO A C 1
ATOM 621 O O . PRO A 1 78 ? -7.063 9.116 -6.182 1.00 92.56 78 PRO A O 1
ATOM 624 N N . LEU A 1 79 ? -5.270 8.362 -5.026 1.00 94.00 79 LEU A N 1
ATOM 625 C CA . LEU A 1 79 ? -5.921 7.333 -4.234 1.00 94.00 79 LEU A CA 1
ATOM 626 C C . LEU A 1 79 ? -5.896 7.770 -2.784 1.00 94.00 79 LEU A C 1
ATOM 628 O O . LEU A 1 79 ? -4.834 8.061 -2.237 1.00 94.00 79 LEU A O 1
ATOM 632 N N . TYR A 1 80 ? -7.066 7.786 -2.174 1.00 95.56 80 TYR A N 1
ATOM 633 C CA . TYR A 1 80 ? -7.253 8.204 -0.803 1.00 95.56 80 TYR A CA 1
ATOM 634 C C . TYR A 1 80 ? -7.516 6.988 0.071 1.00 95.56 80 TYR A C 1
ATOM 636 O O . TYR A 1 80 ? -8.194 6.047 -0.353 1.00 95.56 80 TYR A O 1
ATOM 644 N N . ARG A 1 81 ? -6.999 7.037 1.296 1.00 96.25 81 ARG A N 1
ATOM 645 C CA . ARG A 1 81 ? -7.334 6.110 2.370 1.00 96.25 81 ARG A CA 1
ATOM 646 C C . ARG A 1 81 ? -7.642 6.899 3.628 1.00 96.25 81 ARG A C 1
ATOM 648 O O . ARG A 1 81 ? -6.817 7.691 4.082 1.00 96.25 81 ARG A O 1
ATOM 655 N N . MET A 1 82 ? -8.792 6.609 4.215 1.00 97.62 82 MET A N 1
ATOM 656 C CA . MET A 1 82 ? -9.139 6.999 5.572 1.00 97.62 82 MET A CA 1
ATOM 657 C C . MET A 1 82 ? -9.096 5.771 6.472 1.00 97.62 82 MET A C 1
ATOM 659 O O . MET A 1 82 ? -9.614 4.714 6.104 1.00 97.62 82 MET A O 1
ATOM 663 N N . VAL A 1 83 ? -8.478 5.916 7.639 1.00 97.25 83 VAL A N 1
ATOM 664 C CA . VAL A 1 83 ? -8.449 4.908 8.698 1.00 97.25 83 VAL A CA 1
ATOM 665 C C . VAL A 1 83 ? -9.002 5.548 9.961 1.00 97.25 83 VAL A C 1
ATOM 667 O O . VAL A 1 83 ? -8.376 6.446 10.513 1.00 97.25 83 VAL A O 1
ATOM 670 N N . GLU A 1 84 ? -10.154 5.068 10.412 1.00 97.00 84 GLU A N 1
ATOM 671 C CA . GLU A 1 84 ? -10.763 5.449 11.687 1.00 97.00 84 GLU A CA 1
ATOM 672 C C . GLU A 1 84 ? -10.520 4.322 12.698 1.00 97.00 84 GLU A C 1
ATOM 674 O O . GLU A 1 84 ? -10.747 3.143 12.393 1.00 97.00 84 GLU A O 1
ATOM 679 N N . ILE A 1 85 ? -10.081 4.675 13.905 1.00 91.88 85 ILE A N 1
ATOM 680 C CA . ILE A 1 85 ? -9.861 3.725 14.999 1.00 91.88 85 ILE A CA 1
ATOM 681 C C . ILE A 1 85 ? -10.931 3.968 16.059 1.00 91.88 85 ILE A C 1
ATOM 683 O O . ILE A 1 85 ? -11.071 5.070 16.576 1.00 91.88 85 ILE A O 1
ATOM 687 N N . TRP A 1 86 ? -11.679 2.921 16.380 1.00 91.81 86 TRP A N 1
ATOM 688 C CA . TRP A 1 86 ? -12.710 2.907 17.409 1.00 91.81 86 TRP A CA 1
ATOM 689 C C . TRP A 1 86 ? -12.331 1.884 18.479 1.00 91.81 86 TRP A C 1
ATOM 691 O O . TRP A 1 86 ? -11.446 1.054 18.274 1.00 91.81 86 TRP A O 1
ATOM 701 N N . VAL A 1 87 ? -13.037 1.909 19.610 1.00 90.56 87 VAL A N 1
ATOM 702 C CA . VAL A 1 87 ? -12.788 0.982 20.726 1.00 90.56 87 VAL A CA 1
ATOM 703 C C . VAL A 1 87 ? -12.918 -0.493 20.325 1.00 90.56 87 VAL A C 1
ATOM 705 O O . VAL A 1 87 ? -12.205 -1.340 20.850 1.00 90.56 87 VAL A O 1
ATOM 708 N N . ASP A 1 88 ? -13.806 -0.795 19.382 1.00 93.06 88 ASP A N 1
ATOM 709 C CA . ASP A 1 88 ? -14.198 -2.150 18.988 1.00 93.06 88 ASP A CA 1
ATOM 710 C C . ASP A 1 88 ? -13.927 -2.458 17.508 1.00 93.06 88 ASP A C 1
ATOM 712 O O . ASP A 1 88 ? -14.176 -3.574 17.049 1.00 93.06 88 ASP A O 1
ATOM 716 N N . ARG A 1 89 ? -13.440 -1.484 16.729 1.00 91.12 89 ARG A N 1
ATOM 717 C CA . ARG A 1 89 ? -13.232 -1.659 15.287 1.00 91.12 89 ARG A CA 1
ATOM 718 C C . ARG A 1 89 ? -12.182 -0.726 14.708 1.00 91.12 89 ARG A C 1
ATOM 720 O O . ARG A 1 89 ? -12.001 0.406 15.141 1.00 91.12 89 ARG A O 1
ATOM 727 N N . VAL A 1 90 ? -11.590 -1.172 13.607 1.00 91.81 90 VAL A N 1
ATOM 728 C CA . VAL A 1 90 ? -10.864 -0.311 12.670 1.00 91.81 90 VAL A CA 1
ATOM 729 C C . VAL A 1 90 ? -11.686 -0.224 11.392 1.00 91.81 90 VAL A C 1
ATOM 731 O O . VAL A 1 90 ? -12.053 -1.252 10.817 1.00 91.81 90 VAL A O 1
ATOM 734 N N . ARG A 1 91 ? -11.991 0.992 10.939 1.00 94.75 91 ARG A N 1
ATOM 735 C CA . ARG A 1 91 ? -12.715 1.231 9.687 1.00 94.75 91 ARG A CA 1
ATOM 736 C C . ARG A 1 91 ? -11.772 1.834 8.662 1.00 94.75 91 ARG A C 1
ATOM 738 O O . ARG A 1 91 ? -11.127 2.840 8.924 1.00 94.75 91 ARG A O 1
ATOM 745 N N . ILE A 1 92 ? -11.704 1.206 7.493 1.00 94.81 92 ILE A N 1
ATOM 746 C CA . ILE A 1 92 ? -10.850 1.641 6.387 1.00 94.81 92 ILE A CA 1
ATOM 747 C C . ILE A 1 92 ? -11.740 1.949 5.191 1.00 94.81 92 ILE A C 1
ATOM 749 O O . ILE A 1 92 ? -12.526 1.099 4.769 1.00 94.81 92 ILE A O 1
ATOM 753 N N . ILE A 1 93 ? -11.620 3.163 4.660 1.00 94.56 93 ILE A N 1
ATOM 754 C CA . ILE A 1 93 ? -12.340 3.612 3.468 1.00 94.56 93 ILE A CA 1
ATOM 755 C C . ILE A 1 93 ? -11.318 4.040 2.428 1.00 94.56 93 ILE A C 1
ATOM 757 O O . ILE A 1 93 ? -10.499 4.918 2.685 1.00 94.56 93 ILE A O 1
ATOM 761 N N . ASP A 1 94 ? -11.407 3.436 1.250 1.00 94.50 94 ASP A N 1
ATOM 762 C CA . ASP A 1 94 ? -10.551 3.742 0.113 1.00 94.50 94 ASP A CA 1
ATOM 763 C C . ASP A 1 94 ? -11.385 4.340 -1.018 1.00 94.50 94 ASP A C 1
ATOM 765 O O . ASP A 1 94 ? -12.448 3.809 -1.353 1.00 94.50 94 ASP A O 1
ATOM 769 N N . TRP A 1 95 ? -10.906 5.419 -1.636 1.00 93.69 95 TRP A N 1
ATOM 770 C CA . TRP A 1 95 ? -11.595 6.025 -2.776 1.00 93.69 95 TRP A CA 1
ATOM 771 C C . TRP A 1 95 ? -10.645 6.719 -3.753 1.00 93.69 95 TRP A C 1
ATOM 773 O O . TRP A 1 95 ? -9.452 6.895 -3.504 1.00 93.69 95 TRP A O 1
ATOM 783 N N . SER A 1 96 ? -11.196 7.102 -4.904 1.00 93.00 96 SER A N 1
ATOM 784 C CA . SER A 1 96 ? -10.532 7.943 -5.894 1.00 93.00 96 SER A CA 1
ATOM 785 C C . SER A 1 96 ? -11.535 8.859 -6.573 1.00 93.00 96 SER A C 1
ATOM 787 O O . SER A 1 96 ? -12.668 8.461 -6.837 1.00 93.00 96 SER A O 1
ATOM 789 N N . GLU A 1 97 ? -11.084 10.050 -6.947 1.00 88.88 97 GLU A N 1
ATOM 790 C CA . GLU A 1 97 ? -11.852 10.985 -7.776 1.00 88.88 97 GLU A CA 1
ATOM 791 C C . GLU A 1 97 ? -12.065 10.472 -9.210 1.00 88.88 97 GLU A C 1
ATOM 793 O O . GLU A 1 97 ? -12.960 10.935 -9.907 1.00 88.88 97 GLU A O 1
ATOM 798 N N . ALA A 1 98 ? -11.285 9.480 -9.660 1.00 85.56 98 ALA A N 1
ATOM 799 C CA . ALA A 1 98 ? -11.409 8.912 -11.004 1.00 85.56 98 ALA A CA 1
ATOM 800 C C . ALA A 1 98 ? -12.688 8.079 -11.224 1.00 85.56 98 ALA A C 1
ATOM 802 O O . ALA A 1 98 ? -12.937 7.648 -12.349 1.00 85.56 98 ALA A O 1
ATOM 803 N N . GLY A 1 99 ? -13.446 7.760 -10.167 1.00 77.38 99 GLY A N 1
ATOM 804 C CA . GLY A 1 99 ? -14.661 6.935 -10.245 1.00 77.38 99 GLY A CA 1
ATOM 805 C C . GLY A 1 99 ? -14.435 5.472 -10.662 1.00 77.38 99 GLY A C 1
ATOM 806 O O . GLY A 1 99 ? -15.391 4.710 -10.779 1.00 77.38 99 GLY A O 1
ATOM 807 N N . ALA A 1 100 ? -13.185 5.057 -10.886 1.00 79.19 100 ALA A N 1
ATOM 808 C CA . ALA A 1 100 ? -12.843 3.688 -11.247 1.00 79.19 100 ALA A CA 1
ATOM 809 C C . ALA A 1 100 ? -12.807 2.774 -10.007 1.00 79.19 100 ALA A C 1
ATOM 811 O O . ALA A 1 100 ? -12.338 3.197 -8.946 1.00 79.19 100 ALA A O 1
ATOM 812 N N . PRO A 1 101 ? -13.237 1.504 -10.130 1.00 84.69 101 PRO A N 1
ATOM 813 C CA . PRO A 1 101 ? -13.186 0.560 -9.023 1.00 84.69 101 PRO A CA 1
ATOM 814 C C . PRO A 1 101 ? -11.738 0.279 -8.606 1.00 84.69 101 PRO A C 1
ATOM 816 O O . PRO A 1 101 ? -10.866 0.004 -9.438 1.00 84.69 101 PRO A O 1
ATOM 819 N N . LEU A 1 102 ? -11.493 0.313 -7.297 1.00 89.62 102 LEU A N 1
ATOM 820 C CA . LEU A 1 102 ? -10.204 -0.038 -6.708 1.00 89.62 102 LEU A CA 1
ATOM 821 C C . LEU A 1 102 ? -10.066 -1.558 -6.593 1.00 89.62 102 LEU A C 1
ATOM 823 O O . LEU A 1 102 ? -11.036 -2.280 -6.352 1.00 89.62 102 LEU A O 1
ATOM 827 N N . ALA A 1 103 ? -8.850 -2.062 -6.786 1.00 87.38 103 ALA A N 1
ATOM 828 C CA . ALA A 1 103 ? -8.593 -3.489 -6.683 1.00 87.38 103 ALA A CA 1
ATOM 829 C C . ALA A 1 103 ? -8.579 -3.933 -5.217 1.00 87.38 103 ALA A C 1
ATOM 831 O O . ALA A 1 103 ? -8.020 -3.258 -4.353 1.00 87.38 103 ALA A O 1
ATOM 832 N N . LYS A 1 104 ? -9.116 -5.128 -4.960 1.00 77.06 104 LYS A N 1
ATOM 833 C CA . LYS A 1 104 ? -8.997 -5.775 -3.651 1.00 77.06 104 LYS A CA 1
ATOM 834 C C . LYS A 1 104 ? -7.530 -6.148 -3.366 1.00 77.06 104 LYS A C 1
ATOM 836 O O . LYS A 1 104 ? -6.797 -6.473 -4.313 1.00 77.06 104 LYS A O 1
ATOM 841 N N . PRO A 1 105 ? -7.105 -6.151 -2.089 1.00 70.56 105 PRO A N 1
ATOM 842 C CA . PRO A 1 105 ? -5.800 -6.673 -1.692 1.0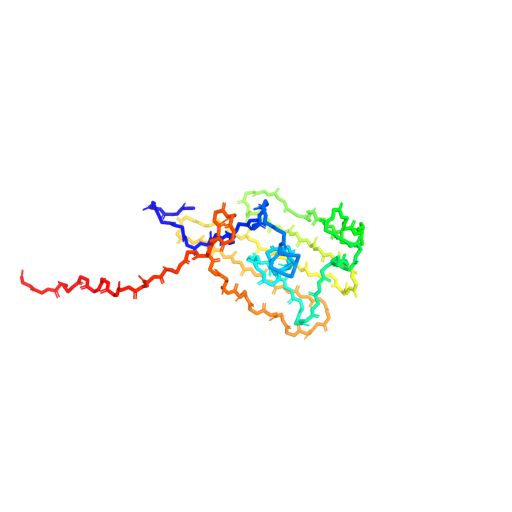0 70.56 105 PRO A CA 1
ATOM 843 C C . PRO A 1 105 ? -5.616 -8.106 -2.205 1.00 70.56 105 PRO A C 1
ATOM 845 O O . PRO A 1 105 ? -6.550 -8.907 -2.151 1.00 70.56 105 PRO A O 1
ATOM 848 N N . ALA A 1 106 ? -4.428 -8.428 -2.720 1.00 69.31 106 ALA A N 1
ATOM 849 C CA . ALA A 1 106 ? -4.098 -9.802 -3.093 1.00 69.31 106 ALA A CA 1
ATOM 850 C C . ALA A 1 106 ? -3.276 -10.431 -1.968 1.00 69.31 106 ALA A C 1
ATOM 852 O O . ALA A 1 106 ? -2.441 -9.765 -1.362 1.00 69.31 106 ALA A O 1
ATOM 853 N N . LYS A 1 107 ? -3.520 -11.711 -1.684 1.00 70.81 107 LYS A N 1
ATOM 854 C CA . LYS A 1 107 ? -2.777 -12.447 -0.661 1.00 70.81 107 LYS A CA 1
ATOM 855 C C . LYS A 1 107 ? -1.614 -13.167 -1.332 1.00 70.81 107 LYS A C 1
ATOM 857 O O . LYS A 1 107 ? -1.836 -14.080 -2.124 1.00 70.81 107 LYS A O 1
ATOM 862 N N . LEU A 1 108 ? -0.391 -12.749 -1.024 1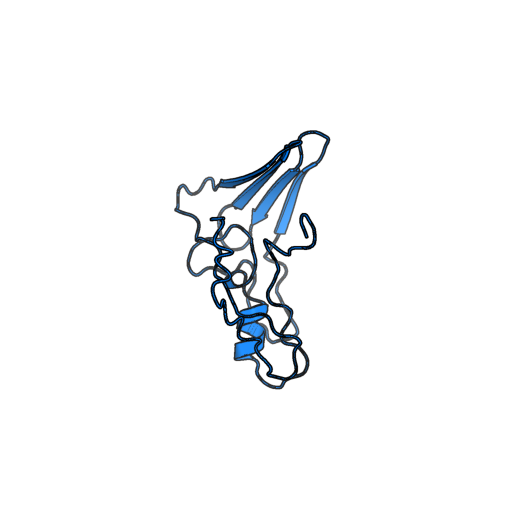.00 69.12 108 LEU A N 1
ATOM 863 C CA . LEU A 1 108 ? 0.797 -13.551 -1.294 1.00 69.12 108 LEU A CA 1
ATOM 864 C C . LEU A 1 108 ? 1.164 -14.368 -0.060 1.00 69.12 108 LEU A C 1
ATOM 866 O O . LEU A 1 108 ? 0.867 -13.995 1.076 1.00 69.12 108 LEU A O 1
ATOM 870 N N . ASN A 1 109 ? 1.834 -15.489 -0.300 1.00 77.19 109 ASN A N 1
ATOM 871 C CA . ASN A 1 109 ? 2.421 -16.269 0.771 1.00 77.19 109 ASN A CA 1
ATOM 872 C C . ASN A 1 109 ? 3.625 -15.512 1.363 1.00 77.19 109 ASN A C 1
ATOM 874 O O . ASN A 1 109 ? 4.465 -15.015 0.600 1.00 77.19 109 ASN A O 1
ATOM 878 N N . PRO A 1 110 ? 3.746 -15.445 2.699 1.00 75.88 110 PRO A N 1
ATOM 879 C CA . PRO A 1 110 ? 4.899 -14.831 3.338 1.00 75.88 110 PRO A CA 1
ATOM 880 C C . PRO A 1 110 ? 6.208 -15.502 2.915 1.00 75.88 110 PRO A C 1
ATOM 882 O O . PRO A 1 110 ? 6.243 -16.702 2.632 1.00 75.88 110 PRO A O 1
ATOM 885 N N . SER A 1 111 ? 7.300 -14.747 2.903 1.00 72.75 111 SER A N 1
ATOM 886 C CA . SER A 1 111 ? 8.642 -15.269 2.655 1.00 72.75 111 SER A CA 1
ATOM 887 C C . SER A 1 111 ? 9.641 -14.666 3.640 1.00 72.75 111 SER A C 1
ATOM 889 O O . SER A 1 111 ? 9.742 -13.440 3.715 1.00 72.75 111 SER A O 1
ATOM 891 N N . PRO A 1 112 ? 10.439 -15.494 4.340 1.00 70.25 112 PRO A N 1
ATOM 892 C CA . PRO A 1 112 ? 11.577 -15.013 5.119 1.00 70.25 112 PRO A CA 1
ATOM 893 C C . PRO A 1 112 ? 12.786 -14.643 4.233 1.00 70.25 112 PRO A C 1
ATOM 895 O O . PRO A 1 112 ? 13.839 -14.294 4.756 1.00 70.25 112 PRO A O 1
ATOM 898 N N . GLY A 1 113 ? 12.668 -14.740 2.903 1.00 66.75 113 GLY A N 1
ATOM 899 C CA . GLY A 1 113 ? 13.781 -14.648 1.957 1.00 66.75 113 GLY A CA 1
ATOM 900 C C . GLY A 1 113 ? 14.340 -16.019 1.564 1.00 66.75 113 GLY A C 1
ATOM 901 O O . GLY A 1 113 ? 13.694 -17.050 1.754 1.00 66.75 113 GLY A O 1
ATOM 902 N N . TYR A 1 114 ? 15.540 -16.022 0.973 1.00 65.38 114 TYR A N 1
ATOM 903 C CA . TYR A 1 114 ? 16.290 -17.236 0.592 1.00 65.38 114 TYR A CA 1
ATOM 904 C C . TYR A 1 114 ? 15.553 -18.194 -0.362 1.00 65.38 114 TYR A C 1
ATOM 906 O O . TYR A 1 114 ? 15.800 -19.397 -0.366 1.00 65.38 114 TYR A O 1
ATOM 914 N N . GLY A 1 115 ? 14.630 -17.678 -1.175 1.00 65.75 115 GLY A N 1
ATOM 915 C CA . GLY A 1 115 ? 13.829 -18.490 -2.092 1.00 65.75 115 GLY A CA 1
ATOM 916 C C . GLY A 1 115 ? 12.736 -19.319 -1.412 1.00 65.75 115 GLY A C 1
ATOM 917 O O . GLY A 1 115 ? 12.110 -20.147 -2.069 1.00 65.75 115 GLY A O 1
ATOM 918 N N . ILE A 1 116 ? 12.495 -19.108 -0.114 1.00 67.75 116 ILE A N 1
ATOM 919 C CA . ILE A 1 116 ? 11.503 -19.852 0.662 1.00 67.75 116 ILE A CA 1
ATOM 920 C C . ILE A 1 116 ? 10.182 -19.092 0.642 1.00 67.75 116 ILE A C 1
ATOM 922 O O . ILE A 1 116 ? 10.121 -17.914 0.987 1.00 67.75 116 ILE A O 1
ATOM 926 N N . THR A 1 117 ? 9.102 -19.784 0.307 1.00 71.50 117 THR A N 1
ATOM 927 C CA . THR A 1 117 ? 7.738 -19.281 0.461 1.00 71.50 117 THR A CA 1
ATOM 928 C C . THR A 1 117 ? 7.031 -20.130 1.510 1.00 71.50 117 THR A C 1
ATOM 930 O O . THR A 1 117 ? 6.958 -21.350 1.378 1.00 71.50 117 THR A O 1
ATOM 933 N N . LEU A 1 118 ? 6.510 -19.499 2.562 1.00 73.81 118 LEU A N 1
ATOM 934 C CA . LEU A 1 118 ? 5.776 -20.186 3.619 1.00 73.81 118 LEU A CA 1
ATOM 935 C C . LEU A 1 118 ? 4.363 -20.496 3.122 1.00 73.81 118 LEU A C 1
ATOM 937 O O . LEU A 1 118 ? 3.538 -19.599 2.946 1.00 73.81 118 LEU A O 1
ATOM 941 N N . ILE A 1 119 ? 4.072 -21.775 2.902 1.00 68.38 119 ILE A N 1
ATOM 942 C CA . ILE A 1 119 ? 2.710 -22.236 2.637 1.00 68.38 119 ILE A CA 1
ATOM 943 C C . ILE A 1 119 ? 1.986 -22.270 3.985 1.00 68.38 119 ILE A C 1
ATOM 945 O O . ILE A 1 119 ? 2.221 -23.164 4.798 1.00 68.38 119 ILE A O 1
ATOM 949 N N . LYS A 1 120 ? 1.108 -21.295 4.252 1.00 53.41 120 LYS A N 1
ATOM 950 C CA . LYS A 1 120 ? 0.170 -21.415 5.377 1.00 53.41 120 LYS A CA 1
ATOM 951 C C . LYS A 1 120 ? -0.870 -22.475 5.010 1.00 53.41 120 LYS A C 1
ATOM 953 O O . LYS A 1 120 ? -1.851 -22.171 4.333 1.00 53.41 120 LYS A O 1
ATOM 958 N N . ASN A 1 121 ? -0.663 -23.710 5.462 1.00 39.66 121 ASN A N 1
ATOM 959 C CA . ASN A 1 121 ? -1.728 -24.706 5.519 1.00 39.66 121 ASN A CA 1
ATOM 960 C C . ASN A 1 121 ? -2.747 -24.221 6.556 1.00 39.66 121 ASN A C 1
ATOM 962 O O . ASN A 1 121 ? -2.567 -24.438 7.750 1.00 39.66 121 ASN A O 1
ATOM 966 N N . TYR A 1 122 ? -3.805 -23.541 6.114 1.00 38.78 122 TYR A N 1
ATOM 967 C CA . TYR A 1 122 ? -4.994 -23.351 6.943 1.00 38.78 122 TYR A CA 1
ATOM 968 C C . TYR A 1 122 ? -5.678 -24.718 7.087 1.00 38.78 122 TYR A C 1
ATOM 970 O O . TYR A 1 122 ? -6.593 -25.051 6.340 1.00 38.78 122 TYR A O 1
ATOM 978 N N . GLN A 1 123 ? -5.191 -25.552 8.006 1.00 34.97 123 GLN A N 1
ATOM 979 C CA . GLN A 1 123 ? -6.003 -26.635 8.545 1.00 34.97 123 GLN A CA 1
ATOM 980 C C . GLN A 1 123 ? -7.002 -25.997 9.509 1.00 34.97 123 GLN A C 1
ATOM 982 O O . GLN A 1 123 ? -6.628 -25.278 10.433 1.00 34.97 123 GLN A O 1
ATOM 987 N N . ASN A 1 124 ? -8.284 -26.207 9.218 1.00 39.97 124 ASN A N 1
ATOM 988 C CA . ASN A 1 124 ? -9.412 -25.758 10.017 1.00 39.97 124 ASN A CA 1
ATOM 989 C C . ASN A 1 124 ? -9.275 -26.260 11.461 1.00 39.97 124 ASN A C 1
ATOM 991 O O . ASN A 1 124 ? -9.581 -27.419 11.728 1.00 39.97 124 ASN A O 1
ATOM 995 N N . HIS A 1 125 ? -8.944 -25.387 12.409 1.00 36.44 125 HIS A N 1
ATOM 996 C CA . HIS A 1 125 ? -9.366 -25.609 13.787 1.00 36.44 125 HIS A CA 1
ATOM 997 C C . HIS A 1 125 ? -10.773 -25.040 13.954 1.00 36.44 125 HIS A C 1
ATOM 999 O O . HIS A 1 125 ? -10.980 -23.940 14.456 1.00 36.44 125 HIS A O 1
ATOM 1005 N N . LYS A 1 126 ? -11.765 -25.830 13.521 1.00 35.31 126 LYS A N 1
ATOM 1006 C CA . LYS A 1 126 ? -13.057 -25.820 14.203 1.00 35.31 126 LYS A CA 1
ATOM 1007 C C . LYS A 1 126 ? -12.812 -26.430 15.578 1.00 35.31 126 LYS A C 1
ATOM 1009 O O . LYS A 1 126 ? -12.771 -27.650 15.712 1.00 35.31 126 LYS A O 1
ATOM 1014 N N . ILE A 1 127 ? -12.633 -25.589 16.588 1.00 35.69 127 ILE A N 1
ATOM 1015 C CA . ILE A 1 127 ? -13.028 -25.982 17.936 1.00 35.69 127 ILE A CA 1
ATOM 1016 C C . ILE A 1 127 ? -14.552 -26.071 17.909 1.00 35.69 127 ILE A C 1
ATOM 1018 O O . ILE A 1 127 ? -15.264 -25.076 17.836 1.00 35.69 127 ILE A O 1
ATOM 1022 N N . HIS A 1 128 ? -15.029 -27.308 17.807 1.00 34.59 128 HIS A N 1
ATOM 1023 C CA . HIS A 1 128 ? -16.400 -27.653 18.121 1.00 34.59 128 HIS A CA 1
ATOM 1024 C C . HIS A 1 128 ? -16.605 -27.381 19.612 1.00 34.59 128 HIS A C 1
ATOM 1026 O O . HIS A 1 128 ? -16.058 -28.097 20.447 1.00 34.59 128 HIS A O 1
ATOM 1032 N N . GLU A 1 129 ? -17.401 -26.369 19.940 1.00 41.09 129 GLU A N 1
ATOM 1033 C CA . GLU A 1 129 ? -18.209 -26.434 21.151 1.00 41.09 129 GLU A CA 1
ATOM 1034 C C . GLU A 1 129 ? -19.287 -27.498 20.919 1.00 41.09 129 GLU A C 1
ATOM 1036 O O . GLU A 1 129 ? -19.987 -27.457 19.904 1.00 41.09 129 GLU A O 1
ATOM 1041 N N . ASN A 1 130 ? -19.331 -28.500 21.799 1.00 36.69 130 ASN A N 1
ATOM 1042 C CA . ASN A 1 130 ? -20.544 -29.154 22.297 1.00 36.69 130 ASN A CA 1
ATOM 1043 C C . ASN A 1 130 ? -20.156 -30.223 23.328 1.00 36.69 130 ASN A C 1
ATOM 1045 O O . ASN A 1 130 ? -19.458 -31.186 22.999 1.00 36.69 130 ASN A O 1
ATOM 1049 N N . GLY A 1 131 ? -20.654 -30.040 24.552 1.00 37.69 131 GLY A N 1
ATOM 1050 C CA . GLY A 1 131 ? -20.500 -30.918 25.708 1.00 37.69 131 GLY A CA 1
ATOM 1051 C C . GLY A 1 131 ? -20.792 -30.161 26.988 1.00 37.69 131 GLY A C 1
ATOM 1052 O O . GLY A 1 131 ? -19.804 -29.746 27.624 1.00 37.69 131 GLY A O 1
#

Solvent-accessible surface area (backbone atoms only — not comparable to full-atom values): 8202 Å² total; per-residue (Å²): 108,59,99,89,38,72,87,74,75,67,31,50,62,46,50,90,48,103,45,68,72,60,27,49,51,44,71,32,62,61,32,32,93,54,86,38,55,72,97,54,59,52,45,53,73,82,70,42,96,90,40,66,60,83,58,46,44,74,47,79,78,42,77,57,91,72,30,37,30,35,37,38,32,34,93,53,72,52,38,35,42,35,41,34,67,54,99,89,48,77,48,78,49,71,51,48,90,76,75,64,79,67,41,76,68,46,87,62,64,36,26,97,18,72,83,46,68,50,78,80,78,81,71,83,81,74,79,74,87,83,135

pLDDT: mean 81.83, std 16.36, range [34.59, 98.38]

Mean predicted aligned error: 8.72 Å

Organism: NCBI:txid412755

Foldseek 3Di:
DPPPDDPADFQDQQPDDPDLVVNVVSVAPLRHQDWAAPPDGQWDSPVDDPDTDPQKDKDWPDDDPQHTWMWIHGPDFIKIWTWGDDPVDIDIDIDGPVPDDIDGRDHAFHDPHPPDGDDPPPPDPPPDDDD

Secondary structure (DSSP, 8-state):
-BTTB-SS-------SSS-HHHHHHHHSGGGSSS---TT--SS-TTS-TT---S--EEEEEEEETTEEEEEEESSSS-EEEEEEE-SS-EEEEEEETT-PPPPPPP-PPP--BTTB---------------

Radius of gyration: 17.82 Å; Cα contacts (8 Å, |Δi|>4): 210; chains: 1; bounding box: 40×46×40 Å

Nearest PDB structures (foldseek):
  2it9-assembly1_A  TM=6.573E-01  e=8.607E-01  Prochlorococcus marinus str. NATL2A
  3nr3-assembly1_A  TM=7.460E-01  e=7.073E+00  Homo sapiens
  7woo-assembly1_C  TM=4.603E-01  e=8.881E+00  Saccharomyces cerevisiae

Sequence (131 aa):
NIDGEDLISDPGTYVYTPLPARRNEYRSVKSHFTPRFPGKEPADLSLGLFRLDDTAKAECLYFGEEGFVGRHWGNKSPLYRMVEIWVDRVRIIDWSEAGAPLAKPAKLNPSPGYGITLIKNYQNHKIHENG